Protein AF-A0A4Y2MUK2-F1 (afdb_monomer_lite)

pLDDT: mean 89.02, std 9.33, range [52.03, 97.94]

Sequence (124 aa):
MRVCETPEQCDARVEQSRLRMTASRALETPEVRRDRHEEDIHRRVASRANETTGQREARVEENRVRIIQTRELLQQSNLKLEVFKYDPQYDYQVHPNVCIGKMDIVCVHCSAKKFKGESPGMCC

Structure (mmCIF, N/CA/C/O backbone):
data_AF-A0A4Y2MUK2-F1
#
_entry.id   AF-A0A4Y2MUK2-F1
#
loop_
_atom_site.group_PDB
_atom_site.id
_atom_site.type_symbol
_atom_site.label_atom_id
_atom_site.label_alt_id
_atom_site.label_comp_id
_atom_site.label_asym_id
_atom_site.label_entity_id
_atom_site.label_seq_id
_atom_site.pdbx_PDB_ins_code
_atom_site.Cartn_x
_atom_site.Cartn_y
_atom_site.Cartn_z
_atom_site.occupancy
_atom_site.B_iso_or_equiv
_atom_site.auth_seq_id
_atom_site.auth_comp_id
_atom_site.auth_asym_id
_atom_site.auth_atom_id
_atom_site.pdbx_PDB_model_num
ATOM 1 N N . MET A 1 1 ? -1.011 -10.439 34.272 1.00 52.03 1 MET A N 1
ATOM 2 C CA . MET A 1 1 ? 0.313 -9.984 34.751 1.00 52.03 1 MET A CA 1
ATOM 3 C C . MET A 1 1 ? 1.359 -10.328 33.695 1.00 52.03 1 MET A C 1
ATOM 5 O O . MET A 1 1 ? 1.481 -11.497 33.372 1.00 52.03 1 MET A O 1
ATOM 9 N N . ARG A 1 2 ? 2.036 -9.324 33.118 1.00 68.62 2 ARG A N 1
ATOM 10 C CA . ARG A 1 2 ? 3.139 -9.427 32.131 1.00 68.62 2 ARG A CA 1
ATOM 11 C C . ARG A 1 2 ? 4.266 -8.469 32.550 1.00 68.62 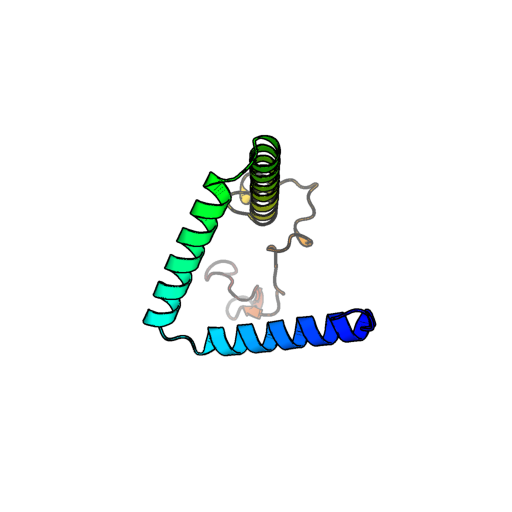2 ARG A C 1
ATOM 13 O O . ARG A 1 2 ? 4.596 -7.542 31.828 1.00 68.62 2 ARG A O 1
ATOM 20 N N . VAL A 1 3 ? 4.707 -8.572 33.802 1.00 67.62 3 VAL A N 1
ATOM 21 C CA . VAL A 1 3 ? 5.537 -7.529 34.441 1.00 67.62 3 VAL A CA 1
ATOM 22 C C . VAL A 1 3 ? 7.036 -7.867 34.394 1.00 67.62 3 VAL A C 1
ATOM 24 O O . VAL A 1 3 ? 7.855 -6.991 34.627 1.00 67.62 3 VAL A O 1
ATOM 27 N N . CYS A 1 4 ? 7.409 -9.099 34.027 1.00 79.94 4 CYS A N 1
ATOM 28 C CA . CYS A 1 4 ? 8.797 -9.580 34.111 1.00 79.94 4 CYS A CA 1
ATOM 29 C C . CYS A 1 4 ? 9.381 -10.075 32.777 1.00 79.94 4 CYS A C 1
ATOM 31 O O . CYS A 1 4 ? 10.354 -10.821 32.789 1.00 79.94 4 CYS A O 1
ATOM 33 N N . GLU A 1 5 ? 8.779 -9.732 31.637 1.00 84.94 5 GLU A N 1
ATOM 34 C CA . GLU A 1 5 ? 9.347 -10.110 30.336 1.00 84.94 5 GLU A CA 1
ATOM 35 C C . GLU A 1 5 ? 10.486 -9.163 29.960 1.00 84.94 5 GLU A C 1
ATOM 37 O O . GLU A 1 5 ? 10.345 -7.944 30.077 1.00 84.94 5 GLU A O 1
ATOM 42 N N . THR A 1 6 ? 11.600 -9.716 29.478 1.00 90.19 6 THR A N 1
ATOM 43 C CA . THR A 1 6 ? 12.670 -8.906 28.880 1.00 90.19 6 THR A CA 1
ATOM 44 C C . THR A 1 6 ? 12.243 -8.383 27.499 1.00 90.19 6 THR A C 1
ATOM 46 O O . THR A 1 6 ? 11.302 -8.928 26.902 1.00 90.19 6 THR A O 1
ATOM 49 N N . PRO A 1 7 ? 12.907 -7.346 26.953 1.00 90.88 7 PRO A N 1
ATOM 50 C CA . PRO A 1 7 ? 12.649 -6.881 25.589 1.00 90.88 7 PRO A CA 1
ATOM 51 C C . PRO A 1 7 ? 12.758 -8.008 24.554 1.00 90.88 7 PRO A C 1
ATOM 53 O O . PRO A 1 7 ? 11.870 -8.172 23.725 1.00 90.88 7 PRO A O 1
ATOM 56 N N . GLU A 1 8 ? 13.766 -8.873 24.676 1.00 91.44 8 GLU A N 1
ATOM 57 C CA . GLU A 1 8 ? 13.996 -9.986 23.747 1.00 91.44 8 GLU A CA 1
ATOM 58 C C . GLU A 1 8 ? 12.882 -11.037 23.832 1.00 91.44 8 GLU A C 1
ATOM 60 O O . GLU A 1 8 ? 12.450 -11.586 22.819 1.00 91.44 8 GLU A O 1
ATOM 65 N N . GLN A 1 9 ? 12.375 -11.304 25.039 1.00 91.12 9 GLN A N 1
ATOM 66 C CA . GLN A 1 9 ? 11.232 -12.197 25.239 1.00 91.12 9 GLN A CA 1
ATOM 67 C C . GLN A 1 9 ? 9.938 -11.588 24.684 1.00 91.12 9 GLN A C 1
ATOM 69 O O . GLN A 1 9 ? 9.115 -12.304 24.104 1.00 91.12 9 GLN A O 1
ATOM 74 N N . CYS A 1 10 ? 9.758 -10.272 24.826 1.00 91.81 10 CYS A N 1
ATOM 75 C CA . CYS A 1 10 ? 8.647 -9.552 24.214 1.00 91.81 10 CYS A CA 1
ATOM 76 C C . CYS A 1 10 ? 8.691 -9.659 22.687 1.00 91.81 10 CYS A C 1
ATOM 78 O O . CYS A 1 10 ? 7.677 -10.029 22.089 1.00 91.81 10 CYS A O 1
ATOM 80 N N . ASP A 1 11 ? 9.848 -9.398 22.081 1.00 94.12 11 ASP A N 1
ATOM 81 C CA . ASP A 1 11 ? 10.042 -9.428 20.632 1.00 94.12 11 ASP A CA 1
ATOM 82 C C . ASP A 1 11 ? 9.848 -10.834 20.071 1.00 94.12 11 ASP A C 1
ATOM 84 O O . ASP A 1 11 ? 9.074 -11.023 19.131 1.00 94.12 11 ASP A O 1
ATOM 88 N N . ALA A 1 12 ? 10.452 -11.847 20.700 1.00 94.38 12 ALA A N 1
ATOM 89 C CA . ALA A 1 12 ? 10.284 -13.241 20.299 1.00 94.38 12 ALA A CA 1
ATOM 90 C C . ALA A 1 12 ? 8.808 -13.668 20.327 1.00 94.38 12 ALA A C 1
ATOM 92 O O . ALA A 1 12 ? 8.324 -14.329 19.406 1.00 94.38 12 ALA A O 1
ATOM 93 N N . ARG A 1 13 ? 8.054 -13.249 21.351 1.00 94.00 13 ARG A N 1
ATOM 94 C CA . ARG A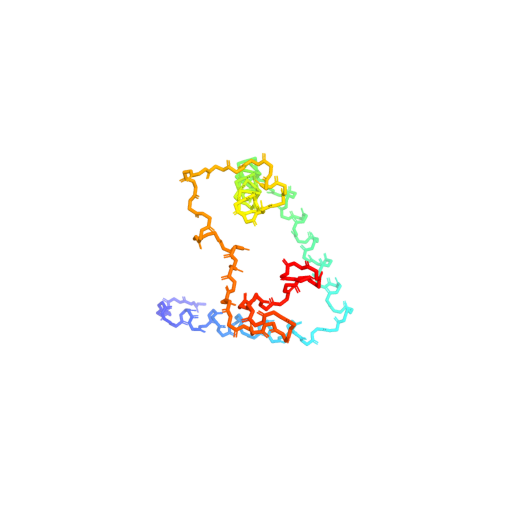 1 13 ? 6.617 -13.528 21.445 1.00 94.00 13 ARG A CA 1
ATOM 95 C C . ARG A 1 13 ? 5.813 -12.784 20.381 1.00 94.00 13 ARG A C 1
ATOM 97 O O . ARG A 1 13 ? 4.889 -13.364 19.807 1.00 94.00 13 ARG A O 1
ATOM 104 N N . VAL A 1 14 ? 6.103 -11.503 20.144 1.00 94.94 14 VAL A N 1
ATOM 105 C CA . VAL A 1 14 ? 5.420 -10.714 19.105 1.00 94.94 14 VAL A CA 1
ATOM 106 C C . VAL A 1 14 ? 5.669 -11.341 17.739 1.00 94.94 14 VAL A C 1
ATOM 108 O O . VAL A 1 14 ? 4.716 -11.530 16.984 1.00 94.94 14 VAL A O 1
ATOM 111 N N . GLU A 1 15 ? 6.903 -11.749 17.459 1.00 96.75 15 GLU A N 1
ATOM 112 C CA . GLU A 1 15 ? 7.263 -12.399 16.205 1.00 96.75 15 GLU A CA 1
ATOM 113 C C . GLU A 1 15 ? 6.584 -13.764 16.061 1.00 96.75 15 GLU A C 1
ATOM 115 O O . GLU A 1 15 ? 5.969 -14.043 15.033 1.00 96.75 15 GLU A O 1
ATOM 120 N N . GLN A 1 16 ? 6.566 -14.582 17.115 1.00 96.81 16 GLN A N 1
ATOM 121 C CA . GLN A 1 16 ? 5.832 -15.849 17.110 1.00 96.81 16 GLN A CA 1
ATOM 122 C C . GLN A 1 16 ? 4.329 -15.643 16.863 1.00 96.81 16 GLN A C 1
ATOM 124 O O . GLN A 1 16 ? 3.713 -16.375 16.084 1.00 96.81 16 GLN A O 1
ATOM 129 N N . SER A 1 17 ? 3.727 -14.635 17.498 1.00 96.94 17 SER A N 1
ATOM 130 C CA . SER A 1 17 ? 2.324 -14.270 17.281 1.00 96.94 17 SER A CA 1
ATOM 131 C C . SER A 1 17 ? 2.084 -13.821 15.837 1.00 96.94 17 SER A C 1
ATOM 133 O O . SER A 1 17 ? 1.120 -14.255 15.202 1.00 96.94 17 SER A O 1
ATOM 135 N N . ARG A 1 18 ? 2.996 -13.014 15.281 1.00 97.12 18 ARG A N 1
ATOM 136 C CA . ARG A 1 18 ? 2.955 -12.554 13.890 1.00 97.12 18 ARG A CA 1
ATOM 137 C C . ARG A 1 18 ? 2.976 -13.734 12.923 1.00 97.12 18 ARG A C 1
ATOM 139 O O . ARG A 1 18 ? 2.095 -13.799 12.071 1.00 97.12 18 ARG A O 1
ATOM 146 N N . LEU A 1 19 ? 3.906 -14.676 13.110 1.00 97.69 19 LEU A N 1
ATOM 147 C CA . LEU A 1 19 ? 4.042 -15.892 12.300 1.00 97.69 19 LEU A CA 1
ATOM 148 C C . LEU A 1 19 ? 2.801 -16.785 12.379 1.00 97.69 19 LEU A C 1
ATOM 150 O O . LEU A 1 19 ? 2.317 -17.279 11.361 1.00 97.69 19 LEU A O 1
ATOM 154 N N . ARG A 1 20 ? 2.243 -16.966 13.581 1.00 97.50 20 ARG A N 1
ATOM 155 C CA . ARG A 1 20 ? 1.001 -17.725 13.761 1.00 97.50 20 ARG A CA 1
ATOM 156 C C . ARG A 1 20 ? -0.155 -17.074 13.003 1.00 97.50 20 ARG A C 1
ATOM 158 O O . ARG A 1 20 ? -0.906 -17.765 12.323 1.00 97.50 20 ARG A O 1
ATOM 165 N N . MET A 1 21 ? -0.294 -15.753 13.098 1.00 96.44 21 MET A N 1
ATOM 166 C CA . MET A 1 21 ? -1.358 -15.014 12.418 1.00 96.44 21 MET A CA 1
ATOM 167 C C . MET A 1 21 ? -1.211 -15.042 10.894 1.00 96.44 21 MET A C 1
ATOM 169 O O . MET A 1 21 ? -2.213 -15.204 10.199 1.00 96.44 21 MET A O 1
ATOM 173 N N . THR A 1 22 ? 0.002 -14.899 10.353 1.00 97.12 22 THR A N 1
ATOM 174 C CA . THR A 1 22 ? 0.233 -15.026 8.905 1.00 97.12 22 THR A CA 1
ATOM 175 C C . THR A 1 22 ? -0.053 -16.436 8.407 1.00 97.12 22 THR A C 1
ATOM 177 O O . THR A 1 22 ? -0.715 -16.570 7.380 1.00 97.12 22 THR A O 1
ATOM 180 N N . ALA A 1 23 ? 0.361 -17.472 9.141 1.00 97.00 23 ALA A N 1
ATOM 181 C CA . ALA A 1 23 ? 0.061 -18.858 8.788 1.00 97.00 23 ALA A CA 1
ATOM 182 C C . ALA A 1 23 ? -1.454 -19.128 8.772 1.00 97.00 23 ALA A C 1
ATOM 184 O O . ALA A 1 23 ? -1.970 -19.660 7.792 1.00 97.00 23 ALA A O 1
ATOM 185 N N . SER A 1 24 ? -2.187 -18.681 9.800 1.00 95.94 24 SER A N 1
ATOM 186 C CA . SER A 1 24 ? -3.651 -18.795 9.832 1.00 95.94 24 SER A CA 1
ATOM 187 C C . SER A 1 24 ? -4.315 -18.065 8.659 1.00 95.94 24 SER A C 1
ATOM 189 O O . SER A 1 24 ? -5.192 -18.626 8.010 1.00 95.94 24 SER A O 1
ATOM 191 N N . ARG A 1 25 ? -3.869 -16.840 8.339 1.00 95.56 25 ARG A N 1
ATOM 192 C CA . ARG A 1 25 ? -4.406 -16.042 7.219 1.00 95.56 25 ARG A CA 1
ATOM 193 C C . ARG A 1 25 ? -4.154 -16.675 5.851 1.00 95.56 25 ARG A C 1
ATOM 195 O O . ARG A 1 25 ? -4.980 -16.528 4.952 1.00 95.56 25 ARG A O 1
ATOM 202 N N . ALA A 1 26 ? -3.028 -17.367 5.684 1.00 96.38 26 ALA A N 1
ATOM 203 C CA . ALA A 1 26 ? -2.695 -18.059 4.440 1.00 96.38 26 ALA A CA 1
ATOM 204 C C . ALA A 1 26 ? -3.648 -19.230 4.150 1.00 96.38 26 ALA A C 1
ATOM 206 O O . ALA A 1 26 ? -3.901 -19.536 2.988 1.00 96.38 26 ALA A O 1
ATOM 207 N N . LEU A 1 27 ? -4.205 -19.841 5.200 1.00 96.75 27 LEU A N 1
ATOM 208 C CA . LEU A 1 27 ? -5.144 -20.959 5.109 1.00 96.75 27 LEU A CA 1
ATOM 209 C C . LEU A 1 27 ? -6.622 -20.520 5.133 1.00 96.75 27 LEU A C 1
ATOM 211 O O . LEU A 1 27 ? -7.505 -21.373 5.087 1.00 96.75 27 LEU A O 1
ATOM 215 N N . GLU A 1 28 ? -6.917 -19.213 5.199 1.00 97.44 28 GLU A N 1
ATOM 216 C CA . GLU A 1 28 ? -8.296 -18.703 5.189 1.00 97.44 28 GLU A CA 1
ATOM 217 C C . GLU A 1 28 ? -9.027 -19.087 3.892 1.00 97.44 28 GLU A C 1
ATOM 219 O O . GLU A 1 28 ? -8.553 -18.820 2.777 1.00 97.44 28 GLU A O 1
ATOM 224 N N . THR A 1 29 ? -10.240 -19.622 4.035 1.00 97.94 29 THR A N 1
ATOM 225 C CA . THR A 1 29 ? -11.171 -19.754 2.911 1.00 97.94 29 THR A CA 1
ATOM 226 C C . THR A 1 29 ? -11.643 -18.369 2.446 1.00 97.94 29 THR A C 1
ATOM 228 O O . THR A 1 29 ? -11.553 -17.388 3.195 1.00 97.94 29 THR A O 1
ATOM 231 N N . PRO A 1 30 ? -12.136 -18.233 1.202 1.00 97.75 30 PRO A N 1
ATOM 232 C CA . PRO A 1 30 ? -12.696 -16.975 0.713 1.00 97.75 30 PRO A CA 1
ATOM 233 C C . PRO A 1 30 ? -13.812 -16.407 1.600 1.00 97.75 30 PRO A C 1
ATOM 235 O O . PRO A 1 30 ? -13.866 -15.195 1.783 1.00 97.75 30 PRO A O 1
ATOM 238 N N . GLU A 1 31 ? -14.660 -17.263 2.170 1.00 97.81 31 GLU A N 1
ATOM 239 C CA . GLU A 1 31 ? -15.766 -16.892 3.062 1.00 97.81 31 GLU A CA 1
ATOM 240 C C . GLU A 1 31 ? -15.231 -16.263 4.349 1.00 97.81 31 GLU A C 1
ATOM 242 O O . GLU A 1 31 ? -15.517 -15.103 4.625 1.00 97.81 31 GLU A O 1
ATOM 247 N N . VAL A 1 32 ? -14.341 -16.967 5.056 1.00 97.25 32 VAL A N 1
ATOM 248 C CA . VAL A 1 32 ? -13.728 -16.470 6.299 1.00 97.25 32 VAL A CA 1
ATOM 249 C C . VAL A 1 32 ? -12.955 -15.172 6.055 1.00 97.25 32 VAL A C 1
ATOM 251 O O . VAL A 1 32 ? -12.983 -14.251 6.872 1.00 97.25 32 VAL A O 1
ATOM 254 N N . ARG A 1 33 ? -12.279 -15.061 4.904 1.00 97.12 33 ARG A N 1
ATOM 255 C CA . ARG A 1 33 ? -11.567 -13.839 4.516 1.00 97.12 33 ARG A CA 1
ATOM 256 C C . ARG A 1 33 ? -12.520 -12.658 4.311 1.00 97.12 33 ARG A C 1
ATOM 258 O O . ARG A 1 33 ? -12.145 -11.536 4.661 1.00 97.12 33 ARG A O 1
ATOM 265 N N . ARG A 1 34 ? -13.704 -12.886 3.728 1.00 97.81 34 ARG A N 1
ATOM 266 C CA . ARG A 1 34 ? -14.739 -11.853 3.552 1.00 97.81 34 ARG A CA 1
ATOM 267 C C . ARG A 1 34 ? -15.290 -11.410 4.900 1.00 97.81 34 ARG A C 1
ATOM 269 O O . ARG A 1 34 ? -15.212 -10.220 5.185 1.00 97.81 34 ARG A O 1
ATOM 276 N N . ASP A 1 35 ? -15.707 -12.348 5.743 1.00 97.69 35 ASP A N 1
ATOM 277 C CA . ASP A 1 35 ? -16.279 -12.047 7.060 1.00 97.69 35 ASP A CA 1
ATOM 278 C C . ASP A 1 35 ? -15.290 -11.245 7.917 1.00 97.69 35 ASP A C 1
ATOM 280 O O . ASP A 1 35 ? -15.614 -10.177 8.434 1.00 97.69 35 ASP A O 1
ATOM 284 N N . ARG A 1 36 ? -14.018 -11.671 7.961 1.00 96.69 36 ARG A N 1
ATOM 285 C CA . ARG A 1 36 ? -12.962 -10.919 8.655 1.00 96.69 36 ARG A CA 1
ATOM 286 C C . ARG A 1 36 ? -12.783 -9.510 8.083 1.00 96.69 36 ARG A C 1
ATOM 288 O O . ARG A 1 36 ? -12.550 -8.563 8.831 1.00 96.69 36 ARG A O 1
ATOM 295 N N . HIS A 1 37 ? -12.846 -9.349 6.761 1.00 97.38 37 HIS A N 1
ATOM 296 C CA . HIS A 1 37 ? -12.731 -8.030 6.140 1.00 97.38 37 HIS A CA 1
ATOM 297 C C . HIS A 1 37 ? -13.920 -7.129 6.499 1.00 97.38 37 HIS A C 1
ATOM 299 O O . HIS A 1 37 ? -13.725 -5.943 6.768 1.00 97.38 37 HIS A O 1
ATOM 305 N N . GLU A 1 38 ? -15.132 -7.680 6.546 1.00 97.88 38 GLU A N 1
ATOM 306 C CA . GLU A 1 38 ? -16.325 -6.965 6.997 1.00 97.88 38 GLU A CA 1
ATOM 307 C C . GLU A 1 38 ? -16.197 -6.543 8.462 1.00 97.88 38 GLU A C 1
ATOM 309 O O . GLU A 1 38 ? -16.409 -5.369 8.774 1.00 97.88 38 GLU A O 1
ATOM 314 N N . GLU A 1 39 ? -15.760 -7.431 9.353 1.00 97.69 39 GLU A N 1
ATOM 315 C CA . GLU A 1 39 ? -15.482 -7.091 10.753 1.00 97.69 39 GLU A CA 1
ATOM 316 C C . GLU A 1 39 ? -14.421 -5.985 10.885 1.00 97.69 39 GLU A C 1
ATOM 318 O O . GLU A 1 39 ? -14.583 -5.039 11.663 1.00 97.69 39 GLU A O 1
ATOM 323 N N . ASP A 1 40 ? -13.343 -6.057 10.100 1.00 97.44 40 ASP A N 1
ATOM 324 C CA . ASP A 1 40 ? -12.286 -5.043 10.078 1.00 97.44 40 ASP A CA 1
ATOM 325 C C . ASP A 1 40 ? -12.794 -3.683 9.569 1.00 97.44 40 ASP A C 1
ATOM 327 O O . ASP A 1 40 ? -12.298 -2.635 10.002 1.00 97.44 40 ASP A O 1
ATOM 331 N N . ILE A 1 41 ? -13.762 -3.666 8.645 1.00 97.38 41 ILE A N 1
ATOM 332 C CA . ILE A 1 41 ? -14.440 -2.437 8.213 1.00 97.38 41 ILE A CA 1
ATOM 333 C C . ILE A 1 41 ? -15.282 -1.886 9.362 1.00 97.38 41 ILE A C 1
ATOM 335 O O . ILE A 1 41 ? -15.106 -0.721 9.723 1.00 97.38 41 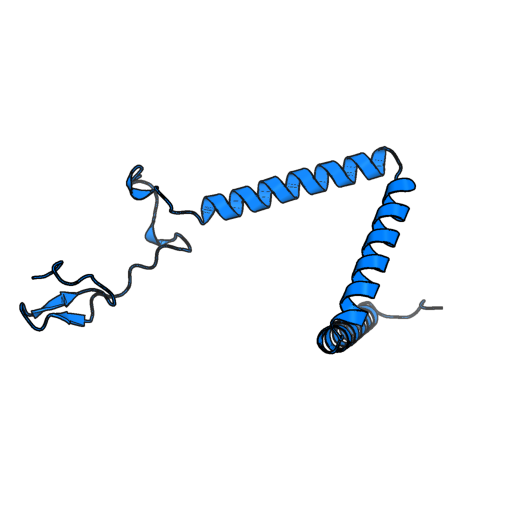ILE A O 1
ATOM 339 N N . HIS A 1 42 ? -16.147 -2.705 9.966 1.00 97.69 42 HIS A N 1
ATOM 340 C CA . HIS A 1 42 ? -17.026 -2.282 11.059 1.00 97.69 42 HIS A CA 1
ATOM 341 C C . HIS A 1 42 ? -16.225 -1.705 12.228 1.00 97.69 42 HIS A C 1
ATOM 343 O O . HIS A 1 42 ? -16.515 -0.606 12.704 1.00 97.69 42 HIS A O 1
ATOM 349 N N . ARG A 1 43 ? -15.143 -2.383 12.628 1.00 97.25 43 ARG A N 1
ATOM 350 C CA . ARG A 1 43 ? -14.225 -1.917 13.675 1.00 97.25 43 ARG A CA 1
ATOM 351 C C . ARG A 1 43 ? -13.595 -0.569 13.328 1.00 97.25 43 ARG A C 1
ATOM 353 O O . ARG A 1 43 ? -13.520 0.313 14.182 1.00 97.25 43 ARG A O 1
ATOM 360 N N . ARG A 1 44 ? -13.156 -0.381 12.077 1.00 96.06 44 ARG A N 1
ATOM 361 C CA . ARG A 1 44 ? -12.577 0.890 11.612 1.00 96.06 44 ARG A CA 1
ATOM 362 C C . ARG A 1 44 ? -13.598 2.020 11.598 1.00 96.06 44 ARG A C 1
ATOM 364 O O . ARG A 1 44 ? -13.260 3.129 11.998 1.00 96.06 44 ARG A O 1
ATOM 371 N N . VAL A 1 45 ? -14.826 1.758 11.157 1.00 97.12 45 VAL A N 1
ATOM 372 C CA . VAL A 1 45 ? -15.910 2.750 11.169 1.00 97.12 45 VAL A CA 1
ATOM 373 C C . VAL A 1 45 ? -16.258 3.144 12.605 1.00 97.12 45 VAL A C 1
ATOM 375 O O . VAL A 1 45 ? -16.300 4.334 12.904 1.00 97.12 45 VAL A O 1
ATOM 378 N N . ALA A 1 46 ? -16.409 2.173 13.507 1.00 96.81 46 ALA A N 1
ATOM 379 C CA . ALA A 1 46 ? -16.680 2.432 14.920 1.00 96.81 46 ALA A CA 1
ATOM 380 C C . ALA A 1 46 ? -15.554 3.239 15.589 1.00 96.81 46 ALA A C 1
ATOM 382 O O . ALA A 1 46 ? -15.821 4.197 16.310 1.00 96.81 46 ALA A O 1
ATOM 383 N N . SER A 1 47 ? -14.289 2.912 15.299 1.00 95.44 47 SER A N 1
ATOM 384 C CA . SER A 1 47 ? -13.143 3.695 15.778 1.00 95.44 47 SER A CA 1
ATOM 385 C C . SER A 1 47 ? -13.189 5.140 15.279 1.00 95.44 47 SER A C 1
ATOM 387 O O . SER A 1 47 ? -12.918 6.045 16.058 1.00 95.44 47 SER A O 1
ATOM 389 N N . ARG A 1 48 ? -13.553 5.362 14.007 1.00 94.94 48 ARG A N 1
ATOM 390 C CA . ARG A 1 48 ? -13.667 6.707 13.415 1.00 94.94 48 ARG A CA 1
ATOM 391 C C . ARG A 1 48 ? -14.806 7.523 14.013 1.00 94.94 48 ARG A C 1
ATOM 393 O O . ARG A 1 48 ? -14.666 8.731 14.146 1.00 94.94 48 ARG A O 1
ATOM 400 N N . ALA A 1 49 ? -15.920 6.881 14.357 1.00 96.12 49 ALA A N 1
ATOM 401 C CA . ALA A 1 49 ? -17.059 7.552 14.981 1.00 96.12 49 ALA A CA 1
ATOM 402 C C . ALA A 1 49 ? -16.707 8.138 16.359 1.00 96.12 49 ALA A C 1
ATOM 404 O O . ALA A 1 49 ? -17.279 9.149 16.755 1.00 96.12 49 ALA A O 1
ATOM 405 N N . ASN A 1 50 ? -15.736 7.533 17.048 1.00 95.62 50 ASN A N 1
ATOM 406 C CA . ASN A 1 50 ? -15.271 7.951 18.369 1.00 95.62 50 ASN A CA 1
ATOM 407 C C . ASN A 1 50 ? -13.970 8.782 18.325 1.00 95.62 50 ASN A C 1
ATOM 409 O O . ASN A 1 50 ? -13.392 9.047 19.378 1.00 95.62 50 ASN A O 1
ATOM 413 N N . GLU A 1 51 ? -13.482 9.172 17.138 1.00 96.56 51 GLU A N 1
ATOM 414 C CA . GLU A 1 51 ? -12.282 10.011 17.007 1.00 96.56 51 GLU A CA 1
ATOM 415 C C . GLU A 1 51 ? -12.528 11.400 17.611 1.00 96.56 51 GLU A C 1
ATOM 417 O O . GLU A 1 51 ? -13.525 12.064 17.319 1.00 96.56 51 GLU A O 1
ATOM 422 N N . THR A 1 52 ? -11.572 11.889 18.401 1.00 97.62 52 THR A N 1
ATOM 423 C CA . THR A 1 52 ? -11.529 13.314 18.750 1.00 97.62 52 THR A CA 1
ATOM 424 C C . THR A 1 52 ? -11.079 14.146 17.548 1.00 97.62 52 THR A C 1
ATOM 426 O O . THR A 1 52 ? -10.457 13.634 16.613 1.00 97.62 52 THR A O 1
ATOM 429 N N . THR A 1 53 ? -11.325 15.459 17.574 1.00 97.06 53 THR A N 1
ATOM 430 C CA . THR A 1 53 ? -10.878 16.368 16.504 1.00 97.06 53 THR A CA 1
ATOM 431 C C . THR A 1 53 ? -9.371 16.268 16.253 1.00 97.06 53 THR A C 1
ATOM 433 O O . THR A 1 53 ? -8.960 16.108 15.107 1.00 97.06 53 THR A O 1
ATOM 436 N N . GLY A 1 54 ? -8.554 16.249 17.312 1.00 97.88 54 GLY A N 1
ATOM 437 C CA . GLY A 1 54 ? -7.098 16.123 17.181 1.00 97.88 54 GLY A CA 1
ATOM 438 C C . GLY A 1 54 ? -6.658 14.778 16.591 1.00 97.88 54 GLY A C 1
ATOM 439 O O . GLY A 1 54 ? -5.765 14.734 15.748 1.00 97.88 54 GLY A O 1
ATOM 440 N N . GLN A 1 55 ? -7.318 13.673 16.960 1.00 97.19 55 GLN A N 1
ATOM 441 C CA . GLN A 1 55 ? -7.050 12.360 16.356 1.00 97.19 55 GLN A CA 1
ATOM 442 C C . GLN A 1 55 ? -7.421 12.333 14.870 1.00 97.19 55 GLN A C 1
ATOM 444 O O . GLN A 1 55 ? -6.675 11.793 14.050 1.00 97.19 55 GLN A O 1
ATOM 449 N N . ARG A 1 56 ? -8.551 12.950 14.511 1.00 96.81 56 ARG A N 1
ATOM 450 C CA . ARG A 1 56 ? -8.996 13.069 13.122 1.00 96.81 56 ARG A CA 1
ATOM 451 C C . ARG A 1 56 ? -8.009 13.881 12.285 1.00 96.81 56 ARG A C 1
ATOM 453 O O . ARG A 1 56 ? -7.689 13.466 11.173 1.00 96.81 56 ARG A O 1
ATOM 460 N N . GLU A 1 57 ? -7.529 15.010 12.801 1.00 97.81 57 GLU A N 1
ATOM 461 C CA . GLU A 1 57 ? -6.535 15.860 12.134 1.00 97.81 57 GLU A CA 1
ATOM 462 C C . GLU A 1 57 ? -5.210 15.124 11.927 1.00 97.81 57 GLU A C 1
ATOM 464 O O . GLU A 1 57 ? -4.725 15.060 10.797 1.00 97.81 57 GLU A O 1
ATOM 469 N N . ALA A 1 58 ? -4.682 14.473 12.969 1.00 97.50 58 ALA A N 1
ATOM 470 C CA . ALA A 1 58 ? -3.460 13.677 12.871 1.00 97.50 58 ALA A CA 1
ATOM 471 C C . ALA A 1 58 ? -3.580 12.566 11.813 1.00 97.50 58 ALA A C 1
ATOM 473 O O . ALA A 1 58 ? -2.698 12.414 10.969 1.00 97.50 58 ALA A O 1
ATOM 474 N N . ARG A 1 59 ? -4.706 11.837 11.789 1.00 96.12 59 ARG A N 1
ATOM 475 C CA . ARG A 1 59 ? -4.969 10.791 10.787 1.00 96.12 59 ARG A CA 1
ATOM 476 C C . ARG A 1 59 ? -5.020 11.346 9.361 1.00 96.12 59 ARG A C 1
ATOM 478 O O . ARG A 1 59 ? -4.572 10.680 8.425 1.00 96.12 59 ARG A O 1
ATOM 485 N N . VAL A 1 60 ? -5.632 12.515 9.163 1.00 97.12 60 VAL A N 1
ATOM 486 C CA . VAL A 1 60 ? -5.717 13.163 7.844 1.00 97.12 60 VAL A CA 1
ATOM 487 C C . VAL A 1 60 ? -4.337 13.623 7.385 1.00 97.12 60 VAL A C 1
ATOM 489 O O . VAL A 1 60 ? -3.982 13.376 6.233 1.00 97.12 60 VAL A O 1
ATOM 492 N N . GLU A 1 61 ? -3.545 14.218 8.273 1.00 97.75 61 GLU A N 1
ATOM 493 C CA . GLU A 1 61 ? -2.193 14.667 7.941 1.00 97.75 61 GLU A CA 1
ATOM 494 C C . GLU A 1 61 ? -1.266 13.489 7.619 1.00 97.75 61 GLU A C 1
ATOM 496 O O . GLU A 1 61 ? -0.598 13.496 6.587 1.00 97.75 61 GLU A O 1
ATOM 501 N N . GLU A 1 62 ? -1.300 12.418 8.415 1.00 97.25 62 GLU A N 1
ATOM 502 C CA . GLU A 1 62 ? -0.546 11.191 8.131 1.00 97.25 62 GLU A CA 1
ATOM 503 C C . GLU A 1 62 ? -0.931 10.599 6.764 1.00 97.25 62 GLU A C 1
ATOM 505 O O . GLU A 1 62 ? -0.076 10.184 5.976 1.00 97.25 62 GLU A O 1
ATOM 510 N N . ASN A 1 63 ? -2.229 10.591 6.440 1.00 96.81 63 ASN A N 1
ATOM 511 C CA . ASN A 1 63 ? -2.706 10.141 5.136 1.00 96.81 63 ASN A CA 1
ATOM 512 C C . ASN A 1 63 ? -2.179 11.027 3.998 1.00 96.81 63 ASN A C 1
ATOM 514 O O . ASN A 1 63 ? -1.748 10.495 2.974 1.00 96.81 63 ASN A O 1
ATOM 518 N N . ARG A 1 64 ? -2.174 12.351 4.192 1.00 97.50 64 ARG A N 1
ATOM 519 C CA . ARG A 1 64 ? -1.654 13.321 3.224 1.00 97.50 64 ARG A CA 1
ATOM 520 C C . ARG A 1 64 ? -0.173 13.083 2.948 1.00 97.50 64 ARG A C 1
ATOM 522 O O . ARG A 1 64 ? 0.202 12.927 1.787 1.00 97.50 64 ARG A O 1
ATOM 529 N N . VAL A 1 65 ? 0.640 12.981 3.999 1.00 97.50 65 VAL A N 1
ATOM 530 C CA . VAL A 1 65 ? 2.083 12.713 3.897 1.00 97.50 65 VAL A CA 1
ATOM 531 C C . VAL A 1 65 ? 2.337 11.399 3.160 1.00 97.50 65 VAL A C 1
ATOM 533 O O . VAL A 1 65 ? 3.107 11.371 2.202 1.00 97.50 65 VAL A O 1
ATOM 536 N N . ARG A 1 66 ? 1.629 10.324 3.526 1.00 96.56 66 ARG A N 1
ATOM 537 C CA . ARG A 1 66 ? 1.786 9.014 2.878 1.00 96.56 66 ARG A CA 1
ATOM 538 C C . ARG A 1 66 ? 1.448 9.047 1.385 1.00 96.56 66 ARG A C 1
ATOM 540 O O . ARG A 1 66 ? 2.140 8.410 0.591 1.00 96.56 66 ARG A O 1
ATOM 547 N N . ILE A 1 67 ? 0.390 9.761 0.989 1.00 96.12 67 ILE A N 1
ATOM 548 C CA . ILE A 1 67 ? 0.009 9.902 -0.426 1.00 96.12 67 ILE A CA 1
ATOM 549 C C . ILE A 1 67 ? 1.092 10.649 -1.204 1.00 96.12 67 ILE A C 1
ATOM 551 O O . ILE A 1 67 ? 1.462 10.202 -2.290 1.00 96.12 67 ILE A O 1
ATOM 555 N N . ILE A 1 68 ? 1.605 11.753 -0.655 1.00 95.75 68 ILE A N 1
ATOM 556 C CA . ILE A 1 68 ? 2.672 12.541 -1.284 1.00 95.75 68 ILE A CA 1
ATOM 557 C C . ILE A 1 68 ? 3.915 11.672 -1.478 1.00 95.75 68 ILE A C 1
ATOM 559 O O . ILE A 1 68 ? 4.358 11.509 -2.611 1.00 95.75 68 ILE A O 1
ATOM 563 N N . GLN A 1 69 ? 4.388 11.013 -0.418 1.00 94.06 69 GLN A N 1
ATOM 564 C CA . GLN A 1 69 ? 5.556 10.128 -0.476 1.00 94.06 69 GLN A CA 1
ATOM 565 C C . GLN A 1 69 ? 5.387 9.011 -1.511 1.00 94.06 69 GLN A C 1
ATOM 567 O O . GLN A 1 69 ? 6.280 8.749 -2.311 1.00 94.06 69 GLN A O 1
ATOM 572 N N . THR A 1 70 ? 4.218 8.365 -1.545 1.00 91.50 70 THR A N 1
ATOM 573 C CA . THR A 1 70 ? 3.951 7.301 -2.526 1.00 91.50 70 THR A CA 1
ATOM 574 C C . THR A 1 70 ? 3.976 7.851 -3.953 1.00 91.50 70 THR A C 1
ATOM 576 O O . THR A 1 70 ? 4.515 7.214 -4.856 1.00 91.50 70 THR A O 1
ATOM 579 N N . ARG A 1 71 ? 3.410 9.042 -4.174 1.00 89.25 71 ARG A N 1
ATOM 580 C CA . ARG A 1 71 ? 3.391 9.688 -5.490 1.00 89.25 71 ARG A CA 1
ATOM 581 C C . ARG A 1 71 ? 4.789 10.101 -5.941 1.00 89.25 71 ARG A C 1
ATOM 583 O O . ARG A 1 71 ? 5.101 9.919 -7.111 1.00 89.25 71 ARG A O 1
ATOM 590 N N . GLU A 1 72 ? 5.613 10.614 -5.035 1.00 86.88 72 GLU A N 1
ATOM 591 C CA . GLU A 1 72 ? 7.009 10.964 -5.306 1.00 86.88 72 GLU A CA 1
ATOM 592 C C . GLU A 1 72 ? 7.826 9.728 -5.687 1.00 86.88 72 GLU A C 1
ATOM 594 O O . GLU A 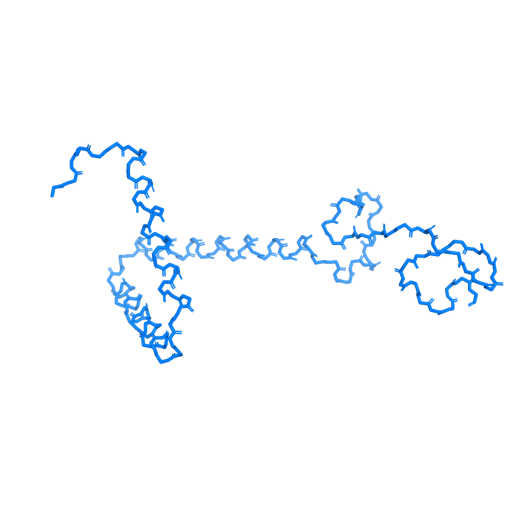1 72 ? 8.503 9.746 -6.710 1.00 86.88 72 GLU A O 1
ATOM 599 N N . LEU A 1 73 ? 7.689 8.621 -4.950 1.00 83.94 73 LEU A N 1
ATOM 600 C CA . LEU A 1 73 ? 8.344 7.352 -5.294 1.00 83.94 73 LEU A CA 1
ATOM 601 C C . LEU A 1 73 ? 7.906 6.826 -6.669 1.00 83.94 73 LEU A C 1
ATOM 603 O O . LEU A 1 73 ? 8.725 6.357 -7.463 1.00 83.94 73 LEU A O 1
ATOM 607 N N . LEU A 1 74 ? 6.611 6.920 -6.981 1.00 82.50 74 LEU A N 1
ATOM 608 C CA . LEU A 1 74 ? 6.097 6.549 -8.299 1.00 82.50 74 LEU A CA 1
ATOM 609 C C . LEU A 1 74 ? 6.624 7.477 -9.397 1.00 82.50 74 LEU A C 1
ATOM 611 O O . LEU A 1 74 ? 6.934 7.007 -10.483 1.00 82.50 74 LEU A O 1
ATOM 615 N N . GLN A 1 75 ? 6.753 8.777 -9.135 1.00 76.56 75 GLN A N 1
ATOM 616 C CA . GLN A 1 75 ? 7.307 9.725 -10.098 1.00 76.56 75 GLN A CA 1
ATOM 617 C C . GLN A 1 75 ? 8.798 9.472 -10.345 1.00 76.56 75 GLN A C 1
ATOM 619 O O . GLN A 1 75 ? 9.209 9.420 -11.497 1.00 76.56 75 GLN A O 1
ATOM 624 N N . GLN A 1 76 ? 9.579 9.236 -9.290 1.00 72.62 76 GLN A N 1
ATOM 625 C CA . GLN A 1 76 ? 11.009 8.915 -9.376 1.00 72.62 76 GLN A CA 1
ATOM 626 C C . GLN A 1 76 ? 11.294 7.617 -10.132 1.00 72.62 76 GLN A C 1
ATOM 628 O O . GLN A 1 76 ? 12.387 7.432 -10.647 1.00 72.62 76 GLN A O 1
ATOM 633 N N . SER A 1 77 ? 10.337 6.694 -10.177 1.00 73.50 77 SER A N 1
ATOM 634 C CA . SER A 1 77 ? 10.482 5.435 -10.907 1.00 73.50 77 SER A CA 1
ATOM 635 C C . SER A 1 77 ? 9.883 5.495 -12.319 1.00 73.50 77 SER A C 1
ATOM 637 O O . SER A 1 77 ? 10.125 4.603 -13.131 1.00 73.50 77 SER A O 1
ATOM 639 N N . ASN A 1 78 ? 9.123 6.532 -12.667 1.00 75.69 78 ASN A N 1
ATOM 640 C CA . ASN A 1 78 ? 8.380 6.570 -13.919 1.00 75.69 78 ASN A CA 1
ATOM 641 C C . ASN A 1 78 ? 9.141 7.300 -15.035 1.00 75.69 78 ASN A C 1
ATOM 643 O O . ASN A 1 78 ? 9.087 8.517 -15.143 1.00 75.69 78 ASN A O 1
ATOM 647 N N . LEU A 1 79 ? 9.759 6.529 -15.932 1.00 74.62 79 LEU A N 1
ATOM 648 C CA . LEU A 1 79 ? 10.450 7.026 -17.134 1.00 74.62 79 LEU A CA 1
ATOM 649 C C . LEU A 1 79 ? 9.512 7.287 -18.331 1.00 74.62 79 LEU A C 1
ATOM 651 O O . LEU A 1 79 ? 9.964 7.553 -19.448 1.00 74.62 79 LEU A O 1
ATOM 655 N N . LYS A 1 80 ? 8.191 7.155 -18.159 1.00 72.12 80 LYS A N 1
ATOM 656 C CA . LYS A 1 80 ? 7.237 7.269 -19.267 1.00 72.12 80 LYS A CA 1
ATOM 657 C C . LYS A 1 80 ? 7.238 8.701 -19.810 1.00 72.12 80 LYS A C 1
ATOM 659 O O . LYS A 1 80 ? 6.869 9.629 -19.103 1.00 72.12 80 LYS A O 1
ATOM 664 N N . LEU A 1 81 ? 7.572 8.843 -21.098 1.00 68.31 81 LEU A N 1
ATOM 665 C CA . LEU A 1 81 ? 7.712 10.116 -21.832 1.00 68.31 81 LEU A CA 1
ATOM 666 C C . LEU A 1 81 ? 8.942 10.969 -21.461 1.00 68.31 81 LEU A C 1
ATOM 668 O O . LEU A 1 81 ? 9.092 12.052 -22.023 1.00 68.31 81 LEU A O 1
ATOM 672 N N . GLU A 1 82 ? 9.857 10.479 -20.617 1.00 70.69 82 GLU A N 1
ATOM 673 C CA . GLU A 1 82 ? 11.108 11.198 -20.300 1.00 70.69 82 GLU A CA 1
ATOM 674 C C . GLU A 1 82 ? 12.061 11.294 -21.502 1.00 70.69 82 GLU A C 1
ATOM 676 O O . GLU A 1 82 ? 12.901 12.184 -21.564 1.00 70.69 82 GLU A O 1
ATOM 681 N N . VAL A 1 83 ? 11.879 10.457 -22.534 1.00 68.31 83 VAL A N 1
ATOM 682 C CA . VAL A 1 83 ? 12.670 10.532 -23.778 1.00 68.31 83 VAL A CA 1
ATOM 683 C C . VAL A 1 83 ? 12.569 11.899 -24.472 1.00 68.31 83 VAL A C 1
ATOM 685 O O . VAL A 1 83 ? 13.502 12.317 -25.149 1.00 68.31 83 VAL A O 1
ATOM 688 N N . PHE A 1 84 ? 11.455 12.621 -24.286 1.00 75.00 84 PHE A N 1
ATOM 689 C CA . PHE A 1 84 ? 11.249 13.959 -24.854 1.00 75.00 84 PHE A CA 1
ATOM 690 C C . PHE A 1 84 ? 11.850 15.082 -23.995 1.00 75.00 84 PHE A C 1
ATOM 692 O O . PHE A 1 84 ? 11.799 16.245 -24.387 1.00 75.00 84 PHE A O 1
ATOM 699 N N . LYS A 1 85 ? 12.398 14.743 -22.825 1.00 78.00 85 LYS A N 1
ATOM 700 C CA . LYS A 1 85 ? 12.990 15.661 -21.847 1.00 78.00 85 LYS A CA 1
ATOM 701 C C . LYS A 1 85 ? 14.378 15.174 -21.436 1.00 78.00 85 LYS A C 1
ATOM 703 O O . LYS A 1 85 ? 14.699 15.112 -20.255 1.00 78.00 85 LYS A O 1
ATOM 708 N N . TYR A 1 86 ? 15.186 14.791 -22.420 1.00 79.56 86 TYR A N 1
ATOM 709 C CA . TYR A 1 86 ? 16.556 14.375 -22.154 1.00 79.56 86 TYR A CA 1
ATOM 710 C C . TYR A 1 86 ? 17.337 15.516 -21.485 1.00 79.56 86 TYR A C 1
ATOM 712 O O . TYR A 1 86 ? 17.519 16.576 -22.086 1.00 79.56 86 TYR A O 1
ATOM 720 N N . ASP A 1 87 ? 17.797 15.282 -20.259 1.00 80.62 87 ASP A N 1
ATOM 721 C CA . ASP A 1 87 ? 18.676 16.175 -19.513 1.00 80.62 87 ASP A CA 1
ATOM 722 C C . ASP A 1 87 ? 20.086 15.559 -19.456 1.00 80.62 87 ASP A C 1
ATOM 724 O O . ASP A 1 87 ? 20.299 14.583 -18.736 1.00 80.62 87 ASP A O 1
ATOM 728 N N . PRO A 1 88 ? 21.077 16.112 -20.178 1.00 83.00 88 PRO A N 1
ATOM 729 C CA . PRO A 1 88 ? 22.451 15.612 -20.154 1.00 83.00 88 PRO A CA 1
ATOM 730 C C . PRO A 1 88 ? 23.115 15.640 -18.768 1.00 83.00 88 PRO A C 1
ATOM 732 O O . PRO A 1 88 ? 24.153 15.006 -18.591 1.00 83.00 88 PRO A O 1
ATOM 735 N N . GLN A 1 89 ? 22.577 16.405 -17.812 1.00 84.31 89 GLN A N 1
ATOM 736 C CA . GLN A 1 89 ? 23.111 16.512 -16.452 1.00 84.31 89 GLN A CA 1
ATOM 737 C C . GLN A 1 89 ? 22.588 15.409 -15.523 1.00 84.31 89 GLN A C 1
ATOM 739 O O . GLN A 1 89 ? 23.134 15.219 -14.435 1.00 84.31 89 GLN A O 1
ATOM 744 N N . TYR A 1 90 ? 21.550 14.678 -15.935 1.00 80.75 90 TYR A N 1
ATOM 745 C CA . TYR A 1 90 ? 20.992 13.574 -15.171 1.00 80.75 90 TYR A CA 1
ATOM 746 C C . TYR A 1 90 ? 21.734 12.271 -15.488 1.00 80.75 90 TYR A C 1
ATOM 748 O O . TYR A 1 90 ? 21.802 11.831 -16.637 1.00 80.75 90 TYR A O 1
ATOM 756 N N . ASP A 1 91 ? 22.277 11.617 -14.460 1.00 82.19 91 ASP A N 1
ATOM 757 C CA . ASP A 1 91 ? 22.896 10.301 -14.615 1.00 82.19 91 ASP A CA 1
ATOM 758 C C . ASP A 1 91 ? 21.816 9.215 -14.729 1.00 82.19 91 ASP A C 1
ATOM 760 O O . ASP A 1 91 ? 21.385 8.600 -13.753 1.00 82.19 91 ASP A O 1
ATOM 764 N N . TYR A 1 92 ? 21.359 8.967 -15.956 1.00 78.75 92 TYR A N 1
ATOM 765 C CA . TYR A 1 92 ? 20.370 7.927 -16.229 1.00 78.75 92 TYR A CA 1
ATOM 766 C C . TYR A 1 92 ? 20.876 6.513 -15.903 1.00 78.75 92 TYR A C 1
ATOM 768 O O . TYR A 1 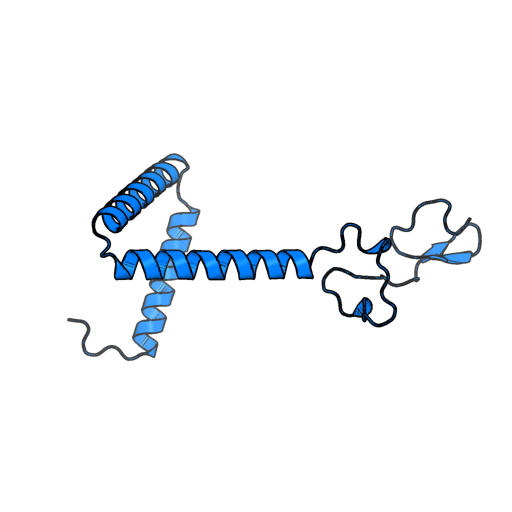92 ? 20.046 5.620 -15.755 1.00 78.75 92 TYR A O 1
ATOM 776 N N . GLN A 1 93 ? 22.190 6.276 -15.765 1.00 77.81 93 GLN A N 1
ATOM 777 C CA . GLN A 1 93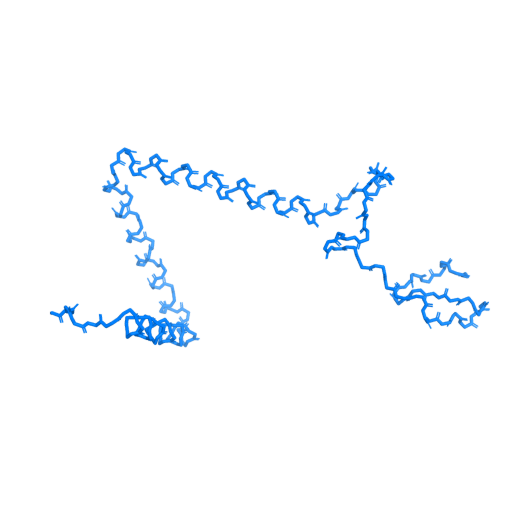 ? 22.717 4.933 -15.486 1.00 77.81 93 GLN A CA 1
ATOM 778 C C . GLN A 1 93 ? 22.372 4.449 -14.075 1.00 77.81 93 GLN A C 1
ATOM 780 O O . GLN A 1 93 ? 22.245 3.244 -13.861 1.00 77.81 93 GLN A O 1
ATOM 785 N N . VAL A 1 94 ? 22.196 5.368 -13.121 1.00 80.81 94 VAL A N 1
ATOM 786 C CA . VAL A 1 94 ? 21.836 5.030 -11.734 1.00 80.81 94 VAL A CA 1
ATOM 787 C C . VAL A 1 94 ? 20.327 4.912 -11.513 1.00 80.81 94 VAL A C 1
ATOM 789 O O . VAL A 1 94 ? 19.887 4.562 -10.417 1.00 80.81 94 VAL A O 1
ATOM 792 N N . HIS A 1 95 ? 19.508 5.193 -12.530 1.00 78.81 95 HIS A N 1
ATOM 793 C CA . HIS A 1 95 ? 18.061 5.159 -12.377 1.00 78.81 95 HIS A CA 1
ATOM 794 C C . HIS A 1 95 ? 17.571 3.707 -12.198 1.00 78.81 95 HIS A C 1
ATOM 796 O O . HIS A 1 95 ? 17.847 2.865 -13.053 1.00 78.81 95 HIS A O 1
ATOM 802 N N . PRO A 1 96 ? 16.728 3.401 -11.187 1.00 77.62 96 PRO A N 1
ATOM 803 C CA . PRO A 1 96 ? 16.304 2.029 -10.856 1.00 77.62 96 PRO A CA 1
ATOM 804 C C . PRO A 1 96 ? 15.659 1.206 -11.985 1.00 77.62 96 PRO A C 1
ATOM 806 O O . PRO A 1 96 ? 15.567 -0.013 -11.886 1.00 77.62 96 PRO A O 1
ATOM 809 N N . ASN A 1 97 ? 15.197 1.873 -13.044 1.00 76.94 97 ASN A N 1
ATOM 810 C CA . ASN A 1 97 ? 14.459 1.287 -14.162 1.00 76.94 97 ASN A CA 1
ATOM 811 C C . ASN A 1 97 ? 15.214 1.422 -15.495 1.00 76.94 97 ASN A C 1
ATOM 813 O O . ASN A 1 97 ? 14.713 0.970 -16.524 1.00 76.94 97 ASN A O 1
ATOM 817 N N . VAL A 1 98 ? 16.413 2.016 -15.494 1.00 77.56 98 VAL A N 1
ATOM 818 C CA . VAL A 1 98 ? 17.304 2.045 -16.657 1.00 77.56 98 VAL A CA 1
ATOM 819 C C . VAL A 1 98 ? 18.280 0.883 -16.519 1.00 77.56 98 VAL A C 1
ATOM 821 O O . VAL A 1 98 ? 19.234 0.929 -15.753 1.00 77.56 98 VAL A O 1
ATOM 824 N N . CYS A 1 99 ? 18.040 -0.187 -17.274 1.00 75.12 99 CYS A N 1
ATOM 825 C CA . CYS A 1 99 ? 18.980 -1.295 -17.403 1.00 75.12 99 CYS A CA 1
ATOM 826 C C . CYS A 1 99 ? 19.367 -1.443 -18.875 1.00 75.12 99 CYS A C 1
ATOM 828 O O . CYS A 1 99 ? 18.693 -2.124 -19.648 1.00 75.12 99 CYS A O 1
ATOM 830 N N . ILE A 1 100 ? 20.450 -0.774 -19.273 1.00 76.38 100 ILE A N 1
ATOM 831 C CA . ILE A 1 100 ? 21.052 -0.966 -20.593 1.00 76.38 100 ILE A CA 1
ATOM 832 C C . ILE A 1 100 ? 21.895 -2.244 -20.495 1.00 76.38 100 ILE A C 1
ATOM 834 O O . ILE A 1 100 ? 22.941 -2.260 -19.848 1.00 76.38 100 ILE A O 1
ATOM 838 N N . GLY A 1 101 ? 21.386 -3.350 -21.047 1.00 79.94 101 GLY A N 1
ATOM 839 C CA . GLY A 1 101 ? 22.066 -4.651 -21.026 1.00 79.94 101 GLY A CA 1
ATOM 840 C C . GLY A 1 101 ? 23.425 -4.635 -21.744 1.00 79.94 101 GLY A C 1
ATOM 841 O O . GLY A 1 101 ? 23.832 -3.632 -22.317 1.00 79.94 101 GLY A O 1
ATOM 842 N N . LYS A 1 102 ? 24.154 -5.757 -21.756 1.00 84.38 102 LYS A N 1
ATOM 843 C CA . LYS A 1 102 ? 25.419 -5.851 -22.510 1.00 84.38 102 LYS A CA 1
ATOM 844 C C . LYS A 1 102 ? 25.158 -6.064 -24.007 1.00 84.38 102 LYS A C 1
ATOM 846 O O . LYS A 1 102 ? 24.217 -6.758 -24.384 1.00 84.38 102 LYS A O 1
ATOM 851 N N . MET A 1 103 ? 26.021 -5.492 -24.851 1.00 88.75 103 MET A N 1
ATOM 852 C CA . MET A 1 103 ? 26.084 -5.784 -26.290 1.00 88.75 103 MET A CA 1
ATOM 853 C C . MET A 1 103 ? 26.996 -6.990 -26.530 1.00 88.75 103 MET A C 1
ATOM 855 O O . MET A 1 103 ? 28.141 -6.849 -26.958 1.00 88.75 103 MET A O 1
ATOM 859 N N . ASP A 1 104 ? 26.535 -8.177 -26.168 1.00 91.56 104 ASP A N 1
ATOM 860 C CA . ASP A 1 104 ? 27.305 -9.422 -26.258 1.00 91.56 104 ASP A CA 1
ATOM 861 C C . ASP A 1 104 ? 26.767 -10.397 -27.312 1.00 91.56 104 ASP A C 1
ATOM 863 O O . ASP A 1 104 ? 27.436 -11.376 -27.644 1.00 91.56 104 ASP A O 1
ATOM 867 N N . ILE A 1 105 ? 25.607 -10.108 -27.906 1.00 88.56 105 ILE A N 1
ATOM 868 C CA . ILE A 1 105 ? 25.044 -10.914 -28.986 1.00 88.56 105 ILE A CA 1
ATOM 869 C C . ILE A 1 105 ? 25.644 -10.450 -30.309 1.00 88.56 105 ILE A C 1
ATOM 871 O O . ILE A 1 105 ? 25.600 -9.270 -30.629 1.00 88.56 105 ILE A O 1
ATOM 875 N N . VAL A 1 106 ? 26.175 -11.368 -31.111 1.00 91.69 106 VAL A N 1
ATOM 876 C CA . VAL A 1 106 ? 26.686 -11.045 -32.450 1.00 91.69 106 VAL A CA 1
ATOM 877 C C . VAL A 1 106 ? 25.565 -11.217 -33.476 1.00 91.69 106 VAL A C 1
ATOM 879 O O . VAL A 1 106 ? 24.882 -12.242 -33.506 1.00 91.69 106 VAL A O 1
ATOM 882 N N . CYS A 1 107 ? 25.339 -10.200 -34.304 1.00 91.06 107 CYS A N 1
ATOM 883 C CA . CYS A 1 107 ? 24.411 -10.256 -35.422 1.00 91.06 107 CYS A CA 1
ATOM 884 C C . CYS A 1 107 ? 24.932 -11.226 -36.485 1.00 91.06 107 CYS A C 1
ATOM 886 O O . CYS A 1 107 ? 26.066 -11.112 -36.937 1.00 91.06 107 CYS A O 1
ATOM 888 N N . VAL A 1 108 ? 24.078 -12.146 -36.929 1.00 89.56 108 VAL A N 1
ATOM 889 C CA . VAL A 1 108 ? 24.434 -13.150 -37.944 1.00 89.56 108 VAL A CA 1
ATOM 890 C C . VAL A 1 108 ? 24.630 -12.524 -39.332 1.00 89.56 108 VAL A C 1
ATOM 892 O O . VAL A 1 108 ? 25.344 -13.081 -40.157 1.00 89.56 108 VAL A O 1
ATOM 895 N N . HIS A 1 109 ? 24.019 -11.366 -39.596 1.00 90.12 109 HIS A N 1
ATOM 896 C CA . HIS A 1 109 ? 24.003 -10.752 -40.927 1.00 90.12 109 HIS A CA 1
ATOM 897 C C . HIS A 1 109 ? 25.180 -9.802 -41.179 1.00 90.12 109 HIS A C 1
ATOM 899 O O . HIS A 1 109 ? 25.713 -9.783 -42.284 1.00 90.12 109 HIS A O 1
ATOM 905 N N . CYS A 1 110 ? 25.605 -9.033 -40.171 1.00 92.00 110 CYS A N 1
ATOM 906 C CA . CYS A 1 110 ? 26.680 -8.039 -40.311 1.00 92.00 110 CYS A CA 1
ATOM 907 C C . CYS A 1 110 ? 27.829 -8.204 -39.309 1.00 92.00 110 CYS A C 1
ATOM 909 O O . CYS A 1 110 ? 28.744 -7.384 -39.291 1.00 92.00 110 CYS A O 1
ATOM 911 N N . SER A 1 111 ? 27.783 -9.222 -38.443 1.00 88.75 111 SER A N 1
ATOM 912 C CA . SER A 1 111 ? 28.763 -9.454 -37.370 1.00 88.75 111 SER A CA 1
ATOM 913 C C . SER A 1 111 ? 28.880 -8.328 -36.327 1.00 88.75 111 SER A C 1
ATOM 915 O O . SER A 1 111 ? 29.770 -8.369 -35.477 1.00 88.75 111 SER A O 1
ATOM 917 N N . ALA A 1 112 ? 27.980 -7.338 -36.331 1.00 91.69 112 ALA A N 1
ATOM 918 C CA . ALA A 1 112 ? 27.928 -6.307 -35.296 1.00 91.69 112 ALA A CA 1
ATOM 919 C C . ALA A 1 112 ? 27.462 -6.884 -33.950 1.00 91.69 112 ALA A C 1
ATOM 921 O O . ALA A 1 112 ? 26.639 -7.799 -33.905 1.00 91.69 112 ALA A O 1
ATOM 922 N N . LYS A 1 113 ? 27.956 -6.328 -32.840 1.00 91.44 113 LYS A N 1
ATOM 923 C CA . LYS A 1 113 ? 27.430 -6.634 -31.502 1.00 91.44 113 LYS A CA 1
ATOM 924 C C . LYS A 1 113 ? 26.092 -5.917 -31.300 1.00 91.44 113 LYS A C 1
ATOM 926 O O . LYS A 1 113 ? 25.961 -4.768 -31.703 1.00 91.44 113 LYS A O 1
ATOM 931 N N . LYS A 1 114 ? 25.130 -6.579 -30.661 1.00 88.94 114 LYS A N 1
ATOM 932 C CA . LYS A 1 114 ? 23.760 -6.102 -30.439 1.00 88.94 114 LYS A CA 1
ATOM 933 C C . LYS A 1 114 ? 23.276 -6.412 -29.025 1.00 88.94 114 LYS A C 1
ATOM 935 O O . LYS A 1 114 ? 23.831 -7.290 -28.355 1.00 88.94 114 LYS A O 1
ATOM 940 N N . PHE A 1 115 ? 22.237 -5.711 -28.576 1.00 88.94 115 PHE A N 1
ATOM 941 C CA . PHE A 1 115 ? 21.637 -5.952 -27.261 1.00 88.94 115 PHE A CA 1
ATOM 942 C C . PHE A 1 115 ? 20.718 -7.179 -27.260 1.00 88.94 115 PHE A C 1
ATOM 944 O O . PHE A 1 115 ? 20.100 -7.552 -28.264 1.00 88.94 115 PHE A O 1
ATOM 951 N N . LYS A 1 116 ? 20.557 -7.786 -26.081 1.00 84.38 116 LYS A N 1
ATOM 952 C CA . LYS A 1 116 ? 19.526 -8.802 -25.853 1.00 84.38 116 LYS A CA 1
ATOM 953 C C . LYS A 1 116 ? 18.135 -8.170 -25.952 1.00 84.38 116 LYS A C 1
ATOM 955 O O . LYS A 1 116 ? 17.771 -7.355 -25.115 1.00 84.38 116 LYS A O 1
ATOM 960 N N . GLY A 1 117 ? 17.362 -8.579 -26.959 1.00 82.19 117 GLY A N 1
ATOM 961 C CA . GLY A 1 117 ? 16.011 -8.061 -27.216 1.00 82.19 117 GLY A CA 1
ATOM 962 C C . GLY A 1 117 ? 15.946 -6.869 -28.176 1.00 82.19 117 GLY A C 1
ATOM 963 O O . GLY A 1 117 ? 14.878 -6.285 -28.323 1.00 82.19 117 GLY A O 1
ATOM 964 N N . GLU A 1 118 ? 17.054 -6.516 -28.837 1.00 84.69 118 GLU A N 1
ATOM 965 C CA . GLU A 1 118 ? 17.059 -5.499 -29.894 1.00 84.69 118 GLU A CA 1
ATOM 966 C C . GLU A 1 118 ? 16.092 -5.875 -31.028 1.00 84.69 118 GLU A C 1
ATOM 968 O O . GLU A 1 118 ? 16.051 -7.031 -31.467 1.00 84.69 118 GLU A O 1
ATOM 973 N N . SER A 1 119 ? 15.304 -4.904 -31.494 1.00 83.75 119 SER A N 1
ATOM 974 C CA . SER A 1 119 ? 14.329 -5.115 -32.562 1.00 83.75 119 SER A CA 1
ATOM 975 C C . SER A 1 119 ? 15.016 -5.509 -33.879 1.00 83.75 119 SER A C 1
ATOM 977 O O . SER A 1 119 ? 16.064 -4.945 -34.212 1.00 83.75 119 SER A O 1
ATOM 979 N N . PRO A 1 120 ? 14.439 -6.445 -34.663 1.00 83.75 120 PRO A N 1
ATOM 980 C CA . PRO A 1 120 ? 14.913 -6.724 -36.019 1.00 83.75 120 PRO A CA 1
ATOM 981 C C . PRO A 1 120 ? 14.974 -5.426 -36.837 1.00 83.75 120 PRO A C 1
ATOM 983 O O . PRO A 1 120 ? 14.075 -4.598 -36.705 1.00 83.75 120 PRO A O 1
ATOM 986 N N . GLY A 1 121 ? 16.011 -5.229 -37.654 1.00 82.25 121 GLY A N 1
ATOM 987 C CA . GLY A 1 121 ? 16.170 -3.997 -38.443 1.00 82.25 121 GLY A CA 1
ATOM 988 C C . GLY A 1 121 ? 17.156 -2.968 -37.875 1.00 82.25 121 GLY A C 1
ATOM 989 O O . GLY A 1 121 ? 17.592 -2.077 -38.592 1.00 82.25 121 GLY A O 1
ATOM 990 N N . MET A 1 122 ? 17.505 -3.043 -36.585 1.00 86.06 122 MET A N 1
ATOM 991 C CA . MET A 1 122 ? 18.308 -1.987 -35.937 1.00 86.06 122 MET A CA 1
ATOM 992 C C . MET A 1 122 ? 19.787 -2.005 -36.333 1.00 86.06 122 MET A C 1
ATOM 994 O O . MET A 1 122 ? 20.402 -0.950 -36.466 1.00 86.06 122 MET A O 1
ATOM 998 N N . CYS A 1 123 ? 20.358 -3.196 -36.527 1.00 84.06 123 CYS A N 1
ATOM 999 C CA . CYS A 1 123 ? 21.745 -3.369 -36.964 1.00 84.06 123 CYS A CA 1
ATOM 1000 C C . CYS A 1 123 ? 21.886 -3.747 -38.450 1.00 84.06 123 CYS A C 1
ATOM 1002 O O . CYS A 1 123 ? 23.000 -3.668 -38.974 1.00 84.06 123 CYS A O 1
ATOM 1004 N N . CYS A 1 124 ? 20.800 -4.184 -39.106 1.00 82.62 124 CYS A N 1
ATOM 1005 C CA . CYS A 1 124 ? 20.711 -4.591 -40.517 1.00 82.62 124 CYS A CA 1
ATOM 1006 C C . CYS A 1 124 ? 19.302 -4.362 -41.045 1.00 82.62 124 CYS A C 1
ATOM 1008 O O . CYS A 1 124 ? 18.385 -4.880 -40.368 1.00 82.62 124 CYS A O 1
#

Organism: Araneus ventricosus (NCBI:txid182803)

Foldseek 3Di:
DCDDADPVNVVVVVVVVVVVVVVVVVPDDPVNVVVVVVVVVVVVVVVVVPDDPVRVVVVVVVVVVVVVVVVVVVVLQDCVPCVVVDDPVDPPVPRPNDDQADQCDADPPPRGGDGDPDDPPPVD

Radius of gyration: 26.58 Å; chains: 1; bounding box: 46×38×76 Å

Secondary structure (DSSP, 8-state):
---S--HHHHHHHHHHHHHHHHHHHHT--HHHHHHHHHHHHHHHHHHHHT--HHHHHHHHHHHHHHHHHHHHHHHHH--TTGGGG--TTS-GGGSTT-------EEPTTT--EE-TTPPTTS--